Protein AF-R9M5M9-F1 (afdb_monomer_lite)

pLDDT: mean 74.15, std 15.3, range [34.5, 90.81]

Secondary structure (DSSP, 8-state):
---EETTTEETT-EEEEEEETTTTEEEEEEEEEE-SSSEEEEETTS-EEEE-GGGEESSHHHHHHHHHHHHHSTTS----

Structure (mmCIF, N/CA/C/O backbone):
data_AF-R9M5M9-F1
#
_entry.id   AF-R9M5M9-F1
#
loop_
_atom_site.group_PDB
_atom_site.id
_atom_site.type_symbol
_atom_site.label_atom_id
_atom_site.label_alt_id
_atom_site.label_comp_id
_atom_site.label_asym_id
_atom_site.label_entity_id
_atom_site.label_seq_id
_atom_site.pdbx_PDB_ins_code
_atom_site.Cartn_x
_atom_site.Cartn_y
_atom_site.Cartn_z
_atom_site.occupancy
_atom_site.B_iso_or_equiv
_atom_site.auth_seq_id
_atom_site.auth_comp_id
_atom_site.auth_asym_id
_atom_site.auth_atom_id
_atom_site.pdbx_PDB_model_num
ATOM 1 N N . MET A 1 1 ? -17.407 7.245 -15.837 1.00 43.03 1 MET A N 1
ATOM 2 C CA . MET A 1 1 ? -16.946 5.845 -15.744 1.00 43.03 1 MET A CA 1
ATOM 3 C C . MET A 1 1 ? -16.037 5.757 -14.536 1.00 43.03 1 MET A C 1
ATOM 5 O O . MET A 1 1 ? -15.033 6.450 -14.500 1.00 43.03 1 MET A O 1
ATOM 9 N N . THR A 1 2 ? -16.447 5.061 -13.480 1.00 51.09 2 THR A N 1
ATOM 10 C CA . THR A 1 2 ? -15.578 4.833 -12.321 1.00 51.09 2 THR A CA 1
ATOM 11 C C . THR A 1 2 ? -14.678 3.651 -12.648 1.00 51.09 2 THR A C 1
ATOM 13 O O . THR A 1 2 ? -15.154 2.520 -12.614 1.00 51.09 2 THR A O 1
ATOM 16 N N . ASP A 1 3 ? -13.415 3.907 -12.987 1.00 64.00 3 ASP A N 1
ATOM 17 C CA . ASP A 1 3 ? -12.377 2.877 -13.082 1.00 64.00 3 ASP A CA 1
ATOM 18 C C . ASP A 1 3 ? -12.146 2.277 -11.690 1.00 64.00 3 ASP A C 1
ATOM 20 O O . ASP A 1 3 ? -11.326 2.742 -10.895 1.00 64.00 3 ASP A O 1
ATOM 24 N N . VAL A 1 4 ? -12.979 1.292 -11.356 1.00 73.50 4 VAL A N 1
ATOM 25 C CA . VAL A 1 4 ? -12.829 0.457 -10.171 1.00 73.50 4 VAL A CA 1
ATOM 26 C C . VAL A 1 4 ? -11.834 -0.627 -10.542 1.00 73.50 4 VAL A C 1
ATOM 28 O O . VAL A 1 4 ? -12.106 -1.503 -11.361 1.00 73.50 4 VAL A O 1
ATOM 31 N N . PHE A 1 5 ? -10.656 -0.542 -9.949 1.00 78.44 5 PHE A N 1
ATOM 32 C CA . PHE A 1 5 ? -9.617 -1.537 -10.097 1.00 78.44 5 PHE A CA 1
ATOM 33 C C . PHE A 1 5 ? -9.991 -2.832 -9.349 1.00 78.44 5 PHE A C 1
ATOM 35 O O . PHE A 1 5 ? -10.783 -2.807 -8.395 1.00 78.44 5 PHE A O 1
ATOM 42 N N . PRO A 1 6 ? -9.407 -3.983 -9.730 1.0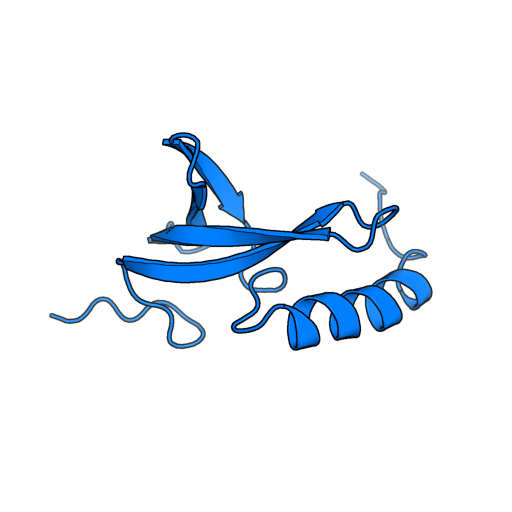0 73.00 6 PRO A N 1
ATOM 43 C CA . PRO A 1 6 ? -9.634 -5.245 -9.028 1.00 73.00 6 PRO A CA 1
ATOM 44 C C . PRO A 1 6 ? -9.297 -5.130 -7.534 1.00 73.00 6 PRO A C 1
ATOM 46 O O . PRO A 1 6 ? -8.314 -4.503 -7.152 1.00 73.00 6 PRO A O 1
ATOM 49 N N . GLY A 1 7 ? -10.133 -5.718 -6.674 1.00 73.94 7 GLY A N 1
ATOM 50 C CA . GLY A 1 7 ? -10.040 -5.534 -5.215 1.00 73.94 7 GLY A CA 1
ATOM 51 C C . GLY A 1 7 ? -10.770 -4.290 -4.686 1.00 73.94 7 GLY A C 1
ATOM 52 O O . GLY A 1 7 ? -10.653 -3.954 -3.505 1.00 73.94 7 GLY A O 1
ATOM 53 N N . GLY A 1 8 ? -11.542 -3.610 -5.541 1.00 83.81 8 GLY A N 1
ATOM 54 C CA . GLY A 1 8 ? -12.347 -2.446 -5.164 1.00 83.81 8 GLY A CA 1
ATOM 55 C C . GLY A 1 8 ? -11.521 -1.181 -4.934 1.00 83.81 8 GLY A C 1
ATOM 56 O O . GLY A 1 8 ? -11.993 -0.267 -4.265 1.00 83.81 8 GLY A O 1
ATOM 57 N N . TRP A 1 9 ? -10.293 -1.142 -5.452 1.00 86.06 9 TRP A N 1
ATOM 58 C CA . TRP A 1 9 ? -9.420 0.026 -5.387 1.00 86.06 9 TRP A CA 1
ATOM 59 C C . TRP A 1 9 ? -9.827 1.059 -6.436 1.00 86.06 9 TRP A C 1
ATOM 61 O O . TRP A 1 9 ? -10.333 0.708 -7.501 1.00 86.06 9 TRP A O 1
ATOM 71 N N . ARG A 1 10 ? -9.585 2.341 -6.167 1.00 86.81 10 ARG A N 1
ATOM 72 C CA . ARG A 1 10 ? -9.876 3.430 -7.109 1.00 86.81 10 ARG A CA 1
ATOM 73 C C . ARG A 1 10 ? -8.677 4.355 -7.218 1.00 86.81 10 ARG A C 1
ATOM 75 O O . ARG A 1 10 ? -7.821 4.399 -6.338 1.00 86.81 10 ARG A O 1
ATOM 82 N N . LYS A 1 11 ? -8.598 5.118 -8.304 1.00 87.06 11 LYS A N 1
ATOM 83 C CA . LYS A 1 11 ? -7.581 6.166 -8.416 1.00 87.06 11 LYS A CA 1
ATOM 84 C C . LYS A 1 11 ? -7.833 7.223 -7.335 1.00 87.06 11 LYS A C 1
ATOM 86 O O . LYS A 1 11 ? -8.936 7.753 -7.248 1.00 87.06 11 LYS A O 1
ATOM 91 N N . GLY A 1 12 ? -6.815 7.519 -6.535 1.00 87.38 12 GLY A N 1
ATOM 92 C CA . GLY A 1 12 ? -6.880 8.413 -5.381 1.00 87.38 12 GLY A CA 1
ATOM 93 C C . GLY A 1 12 ? -7.107 7.708 -4.040 1.00 87.38 12 GLY A C 1
ATOM 94 O O . GLY A 1 12 ? -7.000 8.369 -3.011 1.00 87.38 12 GLY A O 1
ATOM 95 N N . ASP A 1 13 ? -7.378 6.397 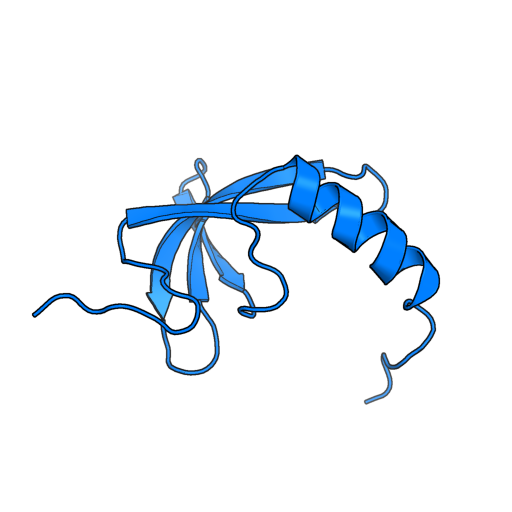-4.020 1.00 87.88 13 ASP A N 1
ATOM 96 C CA . ASP A 1 13 ? -7.498 5.651 -2.762 1.00 87.88 13 ASP A CA 1
ATOM 97 C C . ASP A 1 13 ? -6.156 5.558 -2.033 1.00 87.88 13 ASP A C 1
ATOM 99 O O . ASP A 1 13 ? -5.093 5.479 -2.654 1.00 87.88 13 ASP A O 1
ATOM 103 N N . VAL A 1 14 ? -6.210 5.515 -0.702 1.00 88.31 14 VAL A N 1
ATOM 104 C CA . VAL A 1 14 ? -5.028 5.320 0.140 1.00 88.31 14 VAL A CA 1
ATOM 105 C C . VAL A 1 14 ? -4.893 3.838 0.459 1.00 88.31 14 VAL A C 1
ATOM 107 O O . VAL A 1 14 ? -5.773 3.226 1.055 1.00 88.31 14 VAL A O 1
ATOM 110 N N . CYS A 1 15 ? -3.757 3.266 0.086 1.00 86.81 15 CYS A N 1
ATOM 111 C CA . CYS A 1 15 ? -3.378 1.901 0.410 1.00 86.81 15 CYS A CA 1
ATOM 112 C C . CYS A 1 15 ? -2.177 1.892 1.358 1.00 86.81 15 CYS A C 1
ATOM 114 O O . CYS A 1 15 ? -1.321 2.777 1.325 1.00 86.81 15 CYS A O 1
ATOM 116 N N . TYR A 1 16 ? -2.090 0.871 2.200 1.00 85.88 16 TYR A N 1
ATOM 117 C CA . TYR A 1 16 ? -0.947 0.632 3.066 1.00 85.88 16 TYR A CA 1
ATOM 118 C C . TYR A 1 16 ? -0.103 -0.492 2.487 1.00 85.88 16 TYR A C 1
ATOM 120 O O . TYR A 1 16 ? -0.590 -1.583 2.196 1.00 85.88 16 TYR A O 1
ATOM 128 N N . LEU A 1 17 ? 1.188 -0.222 2.343 1.00 81.56 17 LEU A N 1
ATOM 129 C CA . LEU A 1 17 ? 2.158 -1.165 1.813 1.00 81.56 17 LEU A CA 1
ATOM 130 C C . LEU A 1 17 ? 3.205 -1.486 2.857 1.00 81.56 17 LEU A C 1
ATOM 132 O O . LEU A 1 17 ? 3.744 -0.594 3.507 1.00 81.56 17 LEU A O 1
ATOM 136 N N . ILE A 1 18 ? 3.550 -2.761 2.975 1.00 82.12 18 ILE A N 1
ATOM 137 C CA . ILE A 1 18 ? 4.673 -3.194 3.801 1.00 82.12 18 ILE A CA 1
ATOM 138 C C . ILE A 1 18 ? 5.969 -2.824 3.076 1.00 82.12 18 ILE A C 1
ATOM 140 O O . ILE A 1 18 ? 6.343 -3.466 2.095 1.00 82.12 18 ILE A O 1
ATOM 144 N N . THR A 1 19 ? 6.682 -1.822 3.581 1.00 74.62 19 THR A N 1
ATOM 145 C CA . THR A 1 19 ? 7.982 -1.407 3.031 1.00 74.62 19 THR A CA 1
ATOM 146 C C . THR A 1 19 ? 9.143 -2.137 3.698 1.00 74.62 19 THR A C 1
ATOM 148 O O . THR A 1 19 ? 10.164 -2.396 3.066 1.00 74.62 19 THR A O 1
ATOM 151 N N . SER A 1 20 ? 8.990 -2.531 4.966 1.00 68.44 20 SER A N 1
ATOM 152 C CA . SER A 1 20 ? 10.011 -3.277 5.700 1.00 68.44 20 SER A CA 1
ATOM 153 C C . SER A 1 20 ? 9.389 -4.389 6.530 1.00 68.44 20 SER A C 1
ATOM 155 O O . SER A 1 20 ? 8.668 -4.131 7.495 1.00 68.44 20 SER A O 1
ATOM 157 N N . LYS A 1 21 ? 9.724 -5.640 6.190 1.00 69.44 21 LYS A N 1
ATOM 158 C CA . LYS A 1 21 ? 9.344 -6.806 7.000 1.00 69.44 21 LYS A CA 1
ATOM 159 C C . LYS A 1 21 ? 10.065 -6.826 8.346 1.00 69.44 21 LYS A C 1
ATOM 161 O O . LYS A 1 21 ? 9.437 -7.084 9.366 1.00 69.44 21 LYS A O 1
ATOM 166 N N . ALA A 1 22 ? 11.356 -6.487 8.349 1.00 66.88 22 ALA A N 1
ATOM 167 C CA . ALA A 1 22 ? 12.190 -6.490 9.550 1.00 66.88 22 ALA A CA 1
ATOM 168 C C . ALA A 1 22 ? 11.684 -5.500 10.609 1.00 66.88 22 ALA A C 1
ATOM 170 O O . ALA A 1 22 ? 11.616 -5.830 11.787 1.00 66.88 22 ALA A O 1
ATOM 171 N N . LYS A 1 23 ? 11.264 -4.304 10.180 1.00 70.12 23 LYS A N 1
ATOM 172 C CA . LYS A 1 23 ? 10.733 -3.264 11.073 1.00 70.12 23 LYS A CA 1
ATOM 173 C C . LYS A 1 23 ? 9.207 -3.297 11.211 1.00 70.12 23 LYS A C 1
ATOM 175 O O . LYS A 1 23 ? 8.631 -2.389 11.805 1.00 70.12 23 LYS A O 1
ATOM 180 N N . ARG A 1 24 ? 8.546 -4.298 10.612 1.00 70.56 24 ARG A N 1
ATOM 181 C CA . ARG A 1 24 ? 7.082 -4.404 10.471 1.00 70.56 24 ARG A CA 1
ATOM 182 C C . ARG A 1 24 ? 6.413 -3.073 10.115 1.00 70.56 24 ARG A C 1
ATOM 184 O O . ARG A 1 24 ? 5.394 -2.689 10.684 1.00 70.56 24 ARG A O 1
ATOM 191 N N . THR A 1 25 ? 7.040 -2.330 9.208 1.00 70.31 25 THR A N 1
ATOM 192 C CA . THR A 1 25 ? 6.616 -0.973 8.874 1.00 70.31 25 THR A CA 1
ATOM 193 C C . THR A 1 25 ? 5.752 -1.003 7.627 1.00 70.31 25 THR A C 1
ATOM 195 O O . THR A 1 25 ? 6.158 -1.522 6.584 1.00 70.31 25 THR A O 1
ATOM 198 N N . SER A 1 26 ? 4.566 -0.421 7.754 1.00 82.19 26 SER A N 1
ATOM 199 C CA . SER A 1 26 ? 3.673 -0.118 6.646 1.00 82.19 26 SER A CA 1
ATOM 200 C C . SER A 1 26 ? 3.738 1.372 6.326 1.00 82.19 26 SER A C 1
ATOM 202 O O . SER A 1 26 ? 3.755 2.191 7.248 1.00 82.19 26 SER A O 1
ATOM 204 N N . LEU A 1 27 ? 3.692 1.731 5.050 1.00 82.38 27 LEU A N 1
ATOM 205 C CA . LEU A 1 27 ? 3.622 3.115 4.603 1.00 82.38 27 LEU A CA 1
ATOM 206 C C . LEU A 1 27 ? 2.361 3.331 3.766 1.00 82.38 27 LEU A C 1
ATOM 208 O O . LEU A 1 27 ? 2.022 2.496 2.930 1.00 82.38 27 LEU A O 1
ATOM 212 N N . ALA A 1 28 ? 1.687 4.455 3.997 1.00 87.81 28 ALA A N 1
ATOM 213 C CA . ALA A 1 28 ? 0.534 4.870 3.209 1.00 87.81 28 ALA A CA 1
ATOM 214 C C . ALA A 1 28 ? 0.994 5.380 1.838 1.00 87.81 28 ALA A C 1
ATOM 216 O O . ALA A 1 28 ? 1.958 6.148 1.758 1.00 87.81 28 ALA A O 1
ATOM 217 N N . HIS A 1 29 ? 0.355 4.922 0.770 1.00 88.75 29 HIS A N 1
ATOM 218 C CA . HIS A 1 29 ? 0.577 5.350 -0.609 1.00 88.75 29 HIS A CA 1
ATOM 219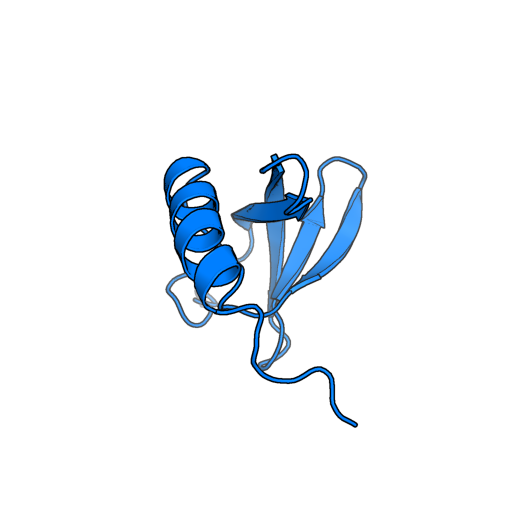 C C . HIS A 1 29 ? -0.773 5.547 -1.298 1.00 88.75 29 HIS A C 1
ATOM 221 O O . HIS A 1 29 ? -1.732 4.835 -1.016 1.00 88.75 29 HIS A O 1
ATOM 227 N N . THR A 1 30 ? -0.834 6.477 -2.239 1.00 90.81 30 THR A N 1
ATOM 228 C CA . THR A 1 30 ? -2.043 6.773 -3.007 1.00 90.81 30 THR A CA 1
ATOM 229 C C . THR A 1 30 ? -2.040 5.989 -4.311 1.00 90.81 30 THR A C 1
ATOM 231 O O . THR A 1 30 ? -1.046 6.002 -5.030 1.00 90.81 30 THR A O 1
ATOM 234 N N . VAL A 1 31 ? -3.134 5.317 -4.651 1.00 88.88 31 VAL A N 1
ATOM 235 C CA . VAL A 1 31 ? -3.274 4.608 -5.928 1.00 88.88 31 VAL A CA 1
ATOM 236 C C . VAL A 1 31 ? -3.411 5.624 -7.061 1.00 88.88 31 VAL A C 1
ATOM 238 O O . VAL A 1 31 ? -4.343 6.422 -7.074 1.00 88.88 31 VAL A O 1
ATOM 241 N N . GLU A 1 32 ? -2.506 5.601 -8.034 1.00 89.50 32 GLU A N 1
ATOM 242 C CA . GLU A 1 32 ? -2.578 6.456 -9.226 1.00 89.50 32 GLU A CA 1
ATOM 243 C C . GLU A 1 32 ? -3.127 5.717 -10.446 1.00 89.50 32 GLU A C 1
ATOM 245 O O . GLU A 1 32 ? -3.910 6.287 -11.211 1.00 89.50 32 GLU A O 1
ATOM 250 N N . SER A 1 33 ? -2.719 4.466 -10.647 1.00 87.00 33 SER A N 1
ATOM 251 C CA . SER A 1 33 ? -3.054 3.705 -11.850 1.00 87.00 33 SER A CA 1
ATOM 252 C C . SER A 1 33 ? -2.994 2.198 -11.617 1.00 87.00 33 SER A C 1
ATOM 254 O O . SER A 1 33 ? -2.454 1.717 -10.621 1.00 87.00 33 SER A O 1
ATOM 256 N N . PHE A 1 34 ? -3.544 1.436 -12.558 1.00 86.12 34 PHE A N 1
ATOM 257 C CA . PHE A 1 34 ? -3.421 -0.014 -12.594 1.00 86.12 34 PHE A CA 1
ATOM 258 C C . PHE A 1 34 ? -3.150 -0.455 -14.029 1.00 86.12 34 PHE A C 1
ATOM 260 O O . PHE A 1 34 ? -3.954 -0.202 -14.920 1.00 86.12 34 PHE A O 1
ATOM 267 N N . ASP A 1 35 ? -2.029 -1.138 -14.240 1.00 83.62 35 ASP A N 1
ATOM 268 C CA . ASP A 1 35 ? -1.591 -1.620 -15.556 1.00 83.62 35 ASP A CA 1
ATOM 269 C C . ASP A 1 35 ? -2.201 -2.997 -15.913 1.00 83.62 35 ASP A C 1
ATOM 271 O O . ASP A 1 35 ? -1.673 -3.723 -16.751 1.00 83.62 35 ASP A O 1
ATOM 275 N N . GLY A 1 36 ? -3.251 -3.452 -15.218 1.00 81.25 36 GLY A N 1
ATOM 276 C CA . GLY A 1 36 ? -3.822 -4.800 -15.396 1.00 81.25 36 GLY A CA 1
ATOM 277 C C . GLY A 1 36 ? -3.101 -5.899 -14.603 1.00 81.25 36 GLY A C 1
ATOM 278 O O . GLY A 1 36 ? -3.693 -6.925 -14.272 1.00 81.25 36 GLY A O 1
ATOM 279 N N . ARG A 1 37 ? -1.830 -5.674 -14.250 1.00 83.75 37 ARG A N 1
ATOM 280 C CA . ARG A 1 37 ? -0.992 -6.620 -13.489 1.00 83.75 37 ARG A CA 1
ATOM 281 C C . ARG A 1 37 ? -0.453 -6.047 -12.181 1.00 83.75 37 ARG A C 1
ATOM 283 O O . ARG A 1 37 ? -0.356 -6.765 -11.187 1.00 83.75 37 ARG A O 1
ATOM 290 N N . TYR A 1 38 ? -0.110 -4.763 -12.184 1.00 86.06 38 TYR A N 1
ATOM 291 C CA . TYR A 1 38 ? 0.444 -4.057 -11.034 1.00 86.06 38 TYR A CA 1
ATOM 292 C C . TYR A 1 38 ? -0.313 -2.756 -10.804 1.00 86.06 38 TYR A C 1
ATOM 294 O O . TYR A 1 38 ? -0.745 -2.101 -11.751 1.00 86.06 38 TYR A O 1
ATOM 302 N N . PHE A 1 39 ? -0.435 -2.383 -9.538 1.00 86.69 39 PHE A N 1
ATOM 303 C CA . PHE A 1 39 ? -0.917 -1.082 -9.115 1.00 86.69 39 PHE A CA 1
ATOM 304 C C .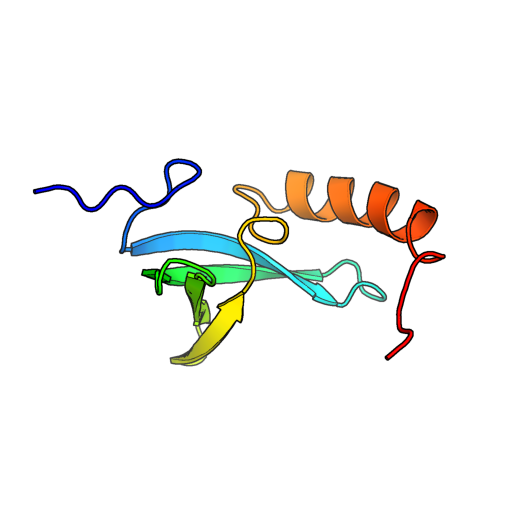 PHE A 1 39 ? 0.244 -0.099 -9.089 1.00 86.69 39 PHE A C 1
ATOM 306 O O . PHE A 1 39 ? 1.257 -0.327 -8.423 1.00 86.69 39 PHE A O 1
ATOM 313 N N . GLY A 1 40 ? 0.084 0.990 -9.826 1.00 90.50 40 GLY A N 1
ATOM 314 C CA . GLY A 1 40 ? 0.890 2.186 -9.710 1.00 90.50 40 GLY A CA 1
ATOM 315 C C . GLY A 1 40 ? 0.416 2.988 -8.514 1.00 90.50 40 GLY A C 1
ATOM 316 O O . GLY A 1 40 ? -0.689 3.527 -8.520 1.00 90.50 40 GLY A O 1
ATOM 317 N N . VAL A 1 41 ? 1.243 3.060 -7.481 1.00 89.44 41 VAL A N 1
ATOM 318 C CA . VAL A 1 41 ? 0.968 3.841 -6.280 1.00 89.44 41 VAL A CA 1
ATOM 319 C C . VAL A 1 41 ? 2.028 4.915 -6.102 1.00 89.44 41 VAL A C 1
ATOM 321 O O . VAL A 1 41 ? 3.177 4.756 -6.513 1.00 89.44 41 VAL A O 1
ATOM 324 N N . ARG A 1 42 ? 1.669 6.004 -5.439 1.00 89.88 42 ARG A N 1
ATOM 325 C CA . ARG A 1 42 ? 2.568 7.109 -5.148 1.00 89.88 42 ARG A CA 1
ATOM 326 C C . ARG A 1 42 ? 2.684 7.314 -3.653 1.00 89.88 42 ARG A C 1
ATOM 328 O O . ARG A 1 42 ? 1.687 7.487 -2.956 1.00 89.88 42 ARG A O 1
ATOM 335 N N . GLY A 1 43 ? 3.911 7.262 -3.155 1.00 84.75 43 GLY A N 1
ATOM 336 C CA . GLY A 1 43 ? 4.202 7.595 -1.768 1.00 84.75 43 GLY A CA 1
ATOM 337 C C . GLY A 1 43 ? 4.119 9.103 -1.529 1.00 84.75 43 GLY A C 1
ATOM 338 O O . GLY A 1 43 ? 4.197 9.901 -2.464 1.00 84.75 43 GLY A O 1
ATOM 339 N N . ASN A 1 44 ? 4.045 9.501 -0.258 1.00 76.69 44 ASN A N 1
ATOM 340 C CA . ASN A 1 44 ? 4.025 10.915 0.138 1.00 76.69 44 ASN A CA 1
ATOM 341 C C . ASN A 1 44 ? 5.282 11.687 -0.322 1.00 76.69 44 ASN A C 1
ATOM 343 O O . ASN A 1 44 ? 5.231 12.876 -0.602 1.00 76.69 44 ASN A O 1
ATOM 347 N N . SER A 1 45 ? 6.412 10.994 -0.484 1.00 77.00 45 SER A N 1
ATOM 348 C CA . SER A 1 45 ? 7.651 11.566 -1.033 1.00 77.00 45 SER A CA 1
ATOM 349 C C . SER A 1 45 ? 7.594 11.842 -2.544 1.00 77.00 45 SER A C 1
ATOM 351 O O . SER A 1 45 ? 8.603 12.207 -3.136 1.00 77.00 45 SER A O 1
ATOM 353 N N . GLY A 1 46 ? 6.453 11.603 -3.199 1.00 78.56 46 GLY A N 1
ATOM 354 C CA . GLY A 1 46 ? 6.282 11.757 -4.642 1.00 78.56 46 GLY A CA 1
ATOM 355 C C . GLY A 1 46 ? 6.853 10.606 -5.472 1.00 78.56 46 GLY A C 1
ATOM 356 O O . GLY A 1 46 ? 6.678 10.616 -6.689 1.00 78.56 46 GLY A O 1
ATOM 357 N N . LEU A 1 47 ? 7.479 9.612 -4.832 1.00 81.75 47 LEU A N 1
ATOM 358 C CA . LEU A 1 47 ? 8.010 8.416 -5.480 1.00 81.75 47 LEU A CA 1
ATOM 359 C C . LEU A 1 47 ? 6.882 7.501 -5.949 1.00 81.75 47 LEU A C 1
ATOM 361 O O . LEU A 1 47 ? 5.994 7.132 -5.176 1.00 81.75 47 LEU A O 1
ATOM 365 N N . PHE A 1 48 ? 6.956 7.117 -7.217 1.00 85.56 48 PHE A N 1
ATOM 366 C CA . PHE A 1 48 ? 6.047 6.160 -7.821 1.00 85.56 48 PHE A CA 1
ATOM 367 C C . PHE A 1 48 ? 6.583 4.738 -7.640 1.00 85.56 48 PHE A C 1
ATOM 369 O O . PHE A 1 48 ? 7.722 4.433 -7.994 1.00 85.56 48 PHE A O 1
ATOM 376 N N . HIS A 1 49 ? 5.744 3.858 -7.107 1.00 83.06 49 HIS A N 1
ATOM 377 C CA . HIS A 1 49 ? 6.046 2.456 -6.870 1.00 83.06 49 HIS A CA 1
ATOM 378 C C . HIS A 1 49 ? 5.012 1.566 -7.554 1.00 83.06 49 HIS A C 1
ATOM 380 O O . HIS A 1 49 ? 3.817 1.846 -7.541 1.00 83.06 49 HIS A O 1
ATOM 386 N N . ARG A 1 50 ? 5.479 0.452 -8.123 1.00 86.62 50 ARG A N 1
ATOM 387 C CA . ARG A 1 50 ? 4.616 -0.594 -8.678 1.00 86.62 50 ARG A CA 1
ATOM 388 C C . ARG A 1 50 ? 4.493 -1.732 -7.683 1.00 86.62 50 ARG A C 1
ATOM 390 O O . ARG A 1 50 ? 5.504 -2.294 -7.259 1.00 86.62 50 ARG A O 1
ATOM 397 N N . VAL A 1 51 ? 3.266 -2.079 -7.326 1.00 81.94 51 VAL A N 1
ATOM 398 C CA . VAL A 1 51 ? 2.980 -3.111 -6.329 1.00 81.94 51 VAL A CA 1
ATOM 399 C C . VAL A 1 51 ? 1.940 -4.093 -6.828 1.00 81.94 51 VAL A C 1
ATOM 401 O O . VAL A 1 51 ? 1.030 -3.755 -7.580 1.00 81.94 51 VAL A O 1
ATOM 404 N N . SER A 1 52 ? 2.092 -5.347 -6.419 1.00 81.06 52 SER A N 1
ATOM 405 C CA . SER A 1 52 ? 1.096 -6.373 -6.703 1.00 81.06 52 SER A CA 1
ATOM 406 C C . SER A 1 52 ? -0.138 -6.171 -5.813 1.00 81.06 52 SER A C 1
ATOM 408 O O . SER A 1 52 ? 0.034 -5.828 -4.639 1.00 81.06 52 SER A O 1
ATOM 410 N N . PRO A 1 53 ? -1.354 -6.473 -6.305 1.00 78.06 53 PRO A N 1
ATOM 411 C CA . PRO A 1 53 ? -2.583 -6.381 -5.512 1.00 78.06 53 PRO A CA 1
ATOM 412 C C . PRO A 1 53 ? -2.504 -7.130 -4.178 1.00 78.06 53 PRO A C 1
ATOM 414 O O . PRO A 1 53 ? -2.954 -6.621 -3.162 1.00 78.06 53 PRO A O 1
ATOM 417 N N . GLY A 1 54 ? -1.856 -8.301 -4.154 1.00 75.56 54 GLY A N 1
ATOM 418 C CA . GLY A 1 54 ? -1.698 -9.115 -2.941 1.00 75.56 54 GLY A CA 1
ATOM 419 C C . GLY A 1 54 ? -0.767 -8.534 -1.867 1.00 75.56 54 GLY A C 1
ATOM 420 O O . GLY A 1 54 ? -0.515 -9.186 -0.861 1.00 75.56 54 GLY A O 1
ATOM 421 N N . ARG A 1 55 ? -0.198 -7.341 -2.081 1.00 73.94 55 ARG A N 1
ATOM 422 C CA . ARG A 1 55 ? 0.606 -6.609 -1.086 1.00 73.94 55 ARG A CA 1
ATOM 423 C C . ARG A 1 55 ? -0.015 -5.280 -0.664 1.00 73.94 55 ARG A C 1
ATOM 425 O O . ARG A 1 55 ? 0.611 -4.578 0.128 1.00 73.94 55 ARG A O 1
ATOM 432 N N . MET A 1 56 ? -1.187 -4.937 -1.195 1.00 82.06 56 MET A N 1
ATOM 433 C CA . MET A 1 56 ? -1.928 -3.731 -0.842 1.00 82.06 56 MET A CA 1
ATOM 434 C C . MET A 1 56 ? -2.929 -4.040 0.260 1.00 82.06 56 MET A C 1
ATOM 436 O O . MET A 1 56 ? -3.768 -4.921 0.103 1.00 82.06 56 MET A O 1
ATOM 440 N N . PHE A 1 57 ? -2.861 -3.274 1.342 1.00 85.44 57 PHE A N 1
ATOM 441 C CA . PHE A 1 57 ? -3.741 -3.424 2.494 1.00 85.44 57 PHE A CA 1
ATOM 442 C C . PHE A 1 57 ? -4.574 -2.171 2.688 1.00 85.44 57 PHE A C 1
ATOM 444 O O . PHE A 1 57 ? -4.106 -1.059 2.424 1.00 85.44 57 PHE A O 1
ATOM 451 N N . ARG A 1 58 ? -5.804 -2.334 3.175 1.00 84.31 58 ARG A N 1
ATOM 452 C CA . ARG A 1 58 ? -6.666 -1.183 3.500 1.00 84.31 58 ARG A CA 1
ATOM 453 C C . ARG A 1 58 ? -6.310 -0.551 4.840 1.00 84.31 58 ARG A C 1
ATOM 455 O O . ARG A 1 58 ? -6.557 0.633 5.033 1.00 84.31 58 ARG A O 1
ATOM 462 N N . SER A 1 59 ? -5.641 -1.311 5.707 1.00 82.50 59 SER A N 1
ATOM 463 C CA . SER A 1 59 ? -5.227 -0.861 7.033 1.00 82.50 59 SER A CA 1
ATOM 464 C C . SER A 1 59 ? -3.812 -1.305 7.381 1.00 82.50 59 SER A C 1
ATOM 466 O O . SER A 1 59 ? -3.324 -2.351 6.949 1.00 82.50 59 SER A O 1
ATOM 468 N N . LYS A 1 60 ? -3.162 -0.527 8.252 1.00 79.12 60 LYS A N 1
ATOM 469 C CA . LYS A 1 60 ? -1.878 -0.893 8.866 1.00 79.12 60 LYS A CA 1
ATOM 470 C C . LYS A 1 60 ? -1.963 -2.214 9.636 1.00 79.12 60 LYS A C 1
ATOM 472 O O . LYS A 1 60 ? -1.031 -3.007 9.569 1.00 79.12 60 LYS A O 1
ATOM 477 N N . GLU A 1 61 ? -3.070 -2.456 10.335 1.00 77.94 61 GLU A N 1
ATOM 478 C CA . GLU A 1 61 ? -3.296 -3.692 11.096 1.00 77.94 61 GLU A CA 1
ATOM 479 C C . GLU A 1 61 ? -3.316 -4.920 10.184 1.00 77.94 61 GLU A C 1
ATOM 481 O O . GLU A 1 61 ? -2.586 -5.878 10.432 1.00 77.94 61 GLU A O 1
ATOM 486 N N . GLU A 1 62 ? -4.051 -4.841 9.074 1.00 76.69 62 GLU A N 1
ATOM 487 C CA . GLU A 1 62 ? -4.123 -5.880 8.042 1.00 76.69 62 GLU A CA 1
ATOM 488 C C . GLU A 1 62 ? -2.740 -6.141 7.419 1.00 76.69 62 GLU A C 1
ATOM 490 O O . GLU A 1 62 ? -2.288 -7.283 7.340 1.00 76.69 62 GLU A O 1
ATOM 495 N N . ALA A 1 63 ? -1.983 -5.077 7.124 1.00 76.12 63 ALA A N 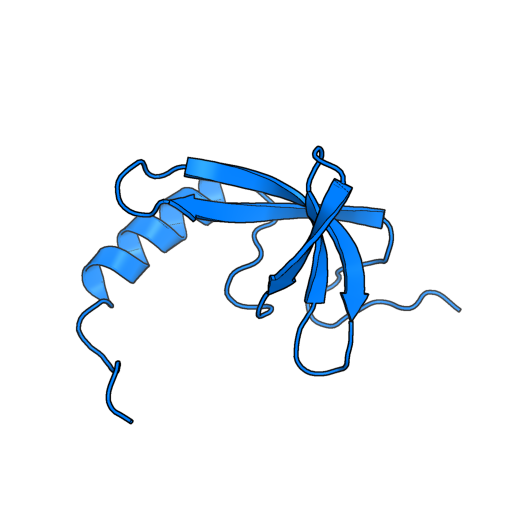1
ATOM 496 C CA . ALA A 1 63 ? -0.597 -5.190 6.674 1.00 76.12 63 ALA A CA 1
ATOM 497 C C . ALA A 1 63 ? 0.301 -5.896 7.708 1.00 76.12 63 ALA A C 1
ATOM 499 O O . ALA A 1 63 ? 1.142 -6.729 7.361 1.00 76.12 63 ALA A O 1
ATOM 500 N N . THR A 1 64 ? 0.144 -5.592 8.998 1.00 71.44 64 THR A N 1
ATOM 501 C CA . THR A 1 64 ? 0.908 -6.266 10.059 1.00 71.44 64 THR A CA 1
ATOM 502 C C . THR A 1 64 ? 0.452 -7.701 10.323 1.00 71.44 64 THR A C 1
ATOM 504 O O . THR A 1 64 ? 1.279 -8.526 10.719 1.00 71.44 64 THR A O 1
ATOM 507 N N . ALA A 1 65 ? -0.817 -8.029 10.070 1.00 74.06 65 ALA A N 1
ATOM 508 C CA . ALA A 1 65 ? -1.336 -9.390 10.139 1.00 74.06 65 ALA A CA 1
ATOM 509 C C . ALA A 1 65 ? -0.734 -10.251 9.020 1.00 74.06 65 ALA A C 1
ATOM 511 O O . ALA A 1 65 ? -0.100 -11.267 9.307 1.00 74.06 65 ALA A O 1
ATOM 512 N N . SER A 1 66 ? -0.750 -9.772 7.772 1.00 70.06 66 SER A N 1
ATOM 513 C CA . SER A 1 66 ? -0.077 -10.463 6.663 1.00 70.06 66 SER A CA 1
ATOM 514 C C . SER A 1 66 ? 1.448 -10.506 6.800 1.00 70.06 66 SER A C 1
ATOM 516 O O . SER A 1 66 ? 2.104 -11.360 6.203 1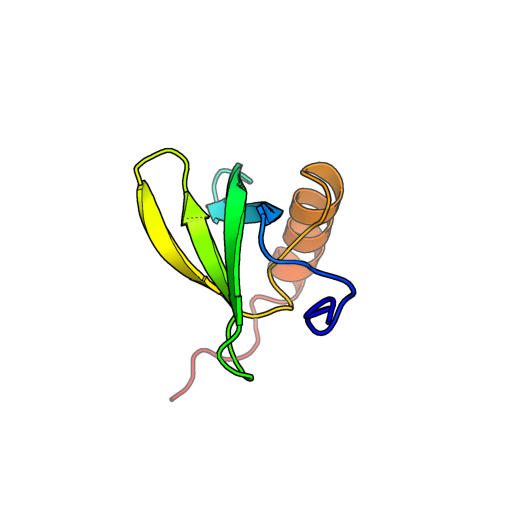.00 70.06 66 SER A O 1
ATOM 518 N N . LEU A 1 67 ? 2.068 -9.638 7.608 1.00 67.88 67 LEU A N 1
ATOM 519 C CA . LEU A 1 67 ? 3.474 -9.803 7.996 1.00 67.88 67 LEU A CA 1
ATOM 520 C C . LEU A 1 67 ? 3.705 -11.018 8.893 1.00 67.88 67 LEU A C 1
ATOM 522 O O . LEU A 1 67 ? 4.744 -11.662 8.760 1.00 67.88 67 LEU A O 1
ATOM 526 N N . ARG A 1 68 ? 2.776 -11.321 9.807 1.00 61.75 68 ARG A N 1
ATOM 527 C CA . ARG A 1 68 ? 2.863 -12.525 10.646 1.00 61.75 68 ARG A CA 1
ATOM 528 C C . ARG A 1 68 ? 2.721 -13.781 9.793 1.00 61.75 68 ARG A C 1
ATOM 530 O O . ARG A 1 68 ? 3.540 -14.681 9.939 1.00 61.75 68 ARG A O 1
ATOM 537 N N . GLU A 1 69 ? 1.776 -13.793 8.856 1.00 59.69 69 GLU A N 1
ATOM 538 C CA . GLU A 1 69 ? 1.596 -14.918 7.926 1.00 59.69 69 GLU A CA 1
ATOM 539 C C . GLU A 1 69 ? 2.763 -15.046 6.938 1.00 59.69 69 GLU A C 1
ATOM 541 O O . GLU A 1 69 ? 3.356 -16.110 6.807 1.00 59.69 69 GLU A O 1
ATOM 546 N N . SER A 1 70 ? 3.221 -13.952 6.324 1.00 55.03 70 SER A N 1
ATOM 547 C CA . SER A 1 70 ? 4.340 -14.008 5.368 1.00 55.03 70 SER A CA 1
ATOM 548 C C . SER A 1 70 ? 5.720 -14.237 6.003 1.00 55.03 70 SER A C 1
ATOM 550 O O . SER A 1 70 ? 6.682 -14.501 5.276 1.00 55.03 70 SER A O 1
ATOM 552 N N . ALA A 1 71 ? 5.852 -14.118 7.330 1.00 50.66 71 ALA A N 1
ATOM 553 C CA . ALA A 1 71 ? 7.027 -14.583 8.073 1.00 50.66 71 ALA A CA 1
ATOM 554 C C . ALA A 1 71 ? 7.016 -16.110 8.265 1.00 50.66 71 ALA A C 1
ATOM 556 O O . ALA A 1 71 ? 8.084 -16.713 8.344 1.00 50.66 71 ALA A O 1
ATOM 557 N N . LEU A 1 72 ? 5.832 -16.731 8.281 1.00 46.56 72 LEU A N 1
ATOM 558 C CA . LEU A 1 72 ? 5.664 -18.186 8.259 1.00 46.56 72 LEU A CA 1
ATOM 559 C C . LEU A 1 72 ? 5.785 -18.744 6.827 1.00 46.56 72 LEU A C 1
ATOM 561 O O . LEU A 1 72 ? 6.357 -19.814 6.636 1.00 46.56 72 LEU A O 1
ATOM 565 N N . GLU A 1 73 ? 5.365 -17.982 5.811 1.00 42.47 73 GLU A N 1
ATOM 566 C CA . GLU A 1 73 ? 5.402 -18.380 4.390 1.00 42.47 73 GLU A CA 1
ATOM 567 C C . GLU A 1 73 ? 6.675 -17.980 3.615 1.00 42.47 73 GLU A C 1
ATOM 569 O O . GLU A 1 73 ? 6.811 -18.255 2.425 1.00 42.47 73 GLU A O 1
ATOM 574 N N . GLY A 1 74 ? 7.670 -17.381 4.276 1.00 42.34 74 GLY A N 1
ATOM 575 C CA . GLY A 1 74 ? 8.937 -16.958 3.659 1.00 42.34 74 GLY A CA 1
ATOM 576 C C . GLY A 1 74 ? 9.870 -18.081 3.169 1.00 42.34 74 GLY A C 1
ATOM 577 O O . GLY A 1 74 ? 11.015 -17.790 2.832 1.00 42.34 74 GLY A O 1
ATOM 578 N N . LYS A 1 75 ? 9.414 -19.341 3.128 1.00 42.28 75 LYS A N 1
ATOM 579 C CA . LYS A 1 75 ? 10.160 -20.506 2.613 1.00 42.28 75 LYS A CA 1
ATOM 580 C C . LYS A 1 75 ? 9.687 -21.018 1.245 1.00 42.28 75 LYS A C 1
ATOM 582 O O . LYS A 1 75 ? 10.051 -22.130 0.876 1.00 42.28 75 LYS A O 1
ATOM 587 N N . LYS A 1 76 ? 8.933 -20.246 0.459 1.00 38.84 76 LYS A N 1
ATOM 588 C CA . LYS A 1 76 ? 8.762 -20.561 -0.968 1.00 38.84 76 LYS A CA 1
ATOM 589 C C . LYS A 1 76 ? 9.160 -19.393 -1.865 1.00 38.84 76 LYS A C 1
ATOM 591 O O . LYS A 1 76 ? 8.512 -18.355 -1.904 1.00 38.84 76 LYS A O 1
ATOM 596 N N . GLU A 1 77 ? 10.248 -19.650 -2.590 1.00 43.06 77 GLU A N 1
ATOM 597 C CA . GLU A 1 77 ? 10.482 -19.197 -3.961 1.00 43.06 77 GLU A CA 1
ATOM 598 C C . GLU A 1 77 ? 11.015 -17.765 -4.156 1.00 43.06 77 GLU A C 1
ATOM 600 O O . GLU A 1 77 ? 10.351 -16.846 -4.629 1.00 43.06 77 GLU A O 1
ATOM 605 N N . ARG A 1 78 ? 12.312 -17.605 -3.868 1.00 38.59 78 ARG A N 1
ATOM 606 C CA . ARG A 1 78 ? 13.218 -16.907 -4.790 1.00 38.59 78 ARG A CA 1
ATOM 607 C C . ARG A 1 78 ? 14.085 -17.963 -5.470 1.00 38.59 78 ARG A C 1
ATOM 609 O O . ARG A 1 78 ? 15.227 -18.159 -5.079 1.00 38.59 78 ARG A O 1
ATOM 616 N N . GLU A 1 79 ? 13.520 -18.656 -6.447 1.00 38.41 79 GLU A N 1
ATOM 617 C CA . GLU A 1 79 ? 14.307 -19.369 -7.449 1.00 38.41 79 GLU A CA 1
ATOM 618 C C . GLU A 1 79 ? 13.778 -18.963 -8.822 1.00 38.41 79 GLU A C 1
ATOM 620 O O . GLU A 1 79 ? 12.680 -19.350 -9.221 1.00 38.41 79 GLU A O 1
ATOM 625 N N . ARG A 1 80 ? 14.528 -18.083 -9.484 1.00 34.50 80 ARG A N 1
ATOM 626 C CA . ARG A 1 80 ? 14.740 -18.071 -10.931 1.00 34.50 80 ARG A CA 1
ATOM 627 C C . ARG A 1 80 ? 15.866 -17.112 -11.272 1.00 34.50 80 ARG A C 1
ATOM 629 O O . ARG A 1 80 ? 15.860 -15.989 -10.719 1.00 34.50 80 ARG A O 1
#

Sequence (80 aa):
MTDVFPGGWRKGDVCYLITSKAKRTSLAHTVESFDGRYFGVRGNSGLFHRVSPGRMFRSKEEATASLRESALEGKKERER

Foldseek 3Di:
DFPQDPVRAGQQQWWWFQPDLVVLDIFIWGFHDDPVAWTFTAGPVRDTDTHGPVGTHNDSVVNSVVSVVVVVVVPDDPDD

Radius of gyration: 13.17 Å; chains: 1; bounding box: 32×32×27 Å